Protein AF-A0A5B7ZP16-F1 (afdb_monomer)

pLDDT: mean 72.86, std 16.66, range [36.19, 93.0]

Secondary structure (DSSP, 8-state):
---HHHHHHHHHHHHHHHHHHHHHHHHHHHHHHHHHHHHHHHS-TTSEEEE-TTT-EEPPPBTTEEEEEEEEEEEE-SSSTT-EEEEEEEEEEEEETTT--EEEEEPPPSSSS---PPPHHHHHHTTT--

Sequence (130 aa):
MIDMRIIFAAMIISSCVSLSACSSADARAKKLLAANSIIQRQVASDIAVKIDWNQARVTSSYGGFFYVCGEATLNRPDAGQLTLNNANQRFIVTVNSSTKAGSALFDGSNEYGPKYVFDATWRDKCASAR

Organism: NCBI:txid2202149

Radius of gyration: 20.63 Å; Cα contacts (8 Å, |Δi|>4): 184; chains: 1; bounding box: 73×36×35 Å

Nearest PDB structures (foldseek):
  6p7l-assembly1_D  TM=5.697E-01  e=5.495E-01  Streptomyces sp. CM020
  4l8o-assembly1_A  TM=4.176E-01  e=1.343E+00  [Clostridium] hylemonae DSM 15053
  6of9-assembly1_E  TM=5.528E-01  e=3.923E+00  Chlamydomonas reinhardtii
  7q05-assembly1_A  TM=5.158E-01  e=6.318E+00  Comamonas sp.

Solvent-accessible surface area (backbone atoms only — not comparable to full-atom values): 7553 Å² total; per-residue (Å²): 133,85,60,71,70,59,58,56,53,52,54,55,53,54,54,56,58,57,56,60,56,56,59,54,55,53,56,51,51,55,52,52,52,49,44,50,57,40,42,68,72,69,50,58,93,73,48,48,76,49,64,56,70,87,74,38,41,74,43,78,67,56,98,57,27,31,38,41,33,39,52,31,35,34,31,24,94,61,93,57,101,79,48,28,80,64,37,53,23,43,36,41,27,44,32,35,68,84,79,63,49,65,50,64,47,69,31,38,36,88,83,70,75,86,65,49,69,71,53,71,74,60,44,61,71,44,63,87,69,121

Structure (mmCIF, N/CA/C/O backbone):
data_AF-A0A5B7ZP16-F1
#
_entry.id   AF-A0A5B7ZP16-F1
#
loop_
_atom_site.group_PDB
_atom_site.id
_atom_site.type_symbol
_atom_site.label_atom_id
_atom_site.label_alt_id
_atom_site.label_comp_id
_atom_site.label_asym_id
_atom_site.label_entity_id
_atom_site.label_seq_id
_atom_site.pdbx_PDB_ins_code
_atom_site.Cartn_x
_atom_site.Cartn_y
_atom_site.Cartn_z
_atom_site.occupancy
_atom_site.B_iso_or_equiv
_atom_site.auth_seq_id
_atom_site.auth_comp_id
_atom_site.auth_asym_id
_atom_site.auth_atom_id
_atom_site.pdbx_PDB_model_num
ATOM 1 N N . MET A 1 1 ? 51.066 -25.465 3.025 1.00 47.19 1 MET A N 1
ATOM 2 C CA . MET A 1 1 ? 51.221 -23.996 2.947 1.00 47.19 1 MET A CA 1
ATOM 3 C C . MET A 1 1 ? 50.178 -23.482 1.975 1.00 47.19 1 MET A C 1
ATOM 5 O O . MET A 1 1 ? 50.196 -23.911 0.831 1.00 47.19 1 MET A O 1
ATOM 9 N N . ILE A 1 2 ? 49.217 -22.682 2.443 1.00 49.59 2 ILE A N 1
ATOM 10 C CA . ILE A 1 2 ? 48.189 -22.091 1.574 1.00 49.59 2 ILE A CA 1
ATOM 11 C C . ILE A 1 2 ? 48.834 -20.904 0.860 1.00 49.59 2 ILE A C 1
ATOM 13 O O . ILE A 1 2 ? 49.425 -20.041 1.506 1.00 49.59 2 ILE A O 1
ATOM 17 N N . ASP A 1 3 ? 48.770 -20.912 -0.468 1.00 44.34 3 ASP A N 1
ATOM 18 C CA . ASP A 1 3 ? 49.375 -19.898 -1.323 1.00 44.34 3 ASP A CA 1
ATOM 19 C C . ASP A 1 3 ? 48.718 -18.529 -1.074 1.00 44.34 3 ASP A C 1
ATOM 21 O O . ASP A 1 3 ? 47.496 -18.374 -1.145 1.00 44.34 3 ASP A O 1
ATOM 25 N N . MET A 1 4 ? 49.539 -17.526 -0.760 1.00 47.84 4 MET A N 1
ATOM 26 C CA . MET A 1 4 ? 49.120 -16.177 -0.368 1.00 47.84 4 MET A CA 1
ATOM 27 C C . MET A 1 4 ? 48.284 -15.477 -1.458 1.00 47.84 4 MET A C 1
ATOM 29 O O . MET A 1 4 ? 47.483 -14.596 -1.147 1.00 47.84 4 MET A O 1
ATOM 33 N N . ARG A 1 5 ? 48.375 -15.916 -2.724 1.00 46.97 5 ARG A N 1
ATOM 34 C CA . ARG A 1 5 ? 47.532 -15.429 -3.833 1.00 46.97 5 ARG A CA 1
ATOM 35 C C . ARG A 1 5 ? 46.068 -15.873 -3.725 1.00 46.97 5 ARG A C 1
ATOM 37 O O . ARG A 1 5 ? 45.178 -15.135 -4.142 1.00 46.97 5 ARG A O 1
ATOM 44 N N . ILE A 1 6 ? 45.804 -17.033 -3.120 1.00 54.31 6 ILE A N 1
ATOM 45 C CA . ILE A 1 6 ? 44.446 -17.571 -2.922 1.00 54.31 6 ILE A CA 1
ATOM 46 C C . ILE A 1 6 ? 43.700 -16.765 -1.847 1.00 54.31 6 ILE A C 1
ATOM 48 O O . ILE A 1 6 ? 42.504 -16.506 -1.975 1.00 54.31 6 ILE A O 1
ATOM 52 N N . ILE A 1 7 ? 44.418 -16.293 -0.824 1.00 53.41 7 ILE A N 1
ATOM 53 C CA . ILE A 1 7 ? 43.852 -15.484 0.266 1.00 53.41 7 ILE A CA 1
ATOM 54 C C . ILE A 1 7 ? 43.414 -14.100 -0.247 1.00 53.41 7 ILE A C 1
ATOM 56 O O . ILE A 1 7 ? 42.319 -13.642 0.080 1.00 53.41 7 ILE A O 1
ATOM 60 N N . PHE A 1 8 ? 44.212 -13.463 -1.113 1.00 50.03 8 PHE A N 1
ATOM 61 C CA . PHE A 1 8 ? 43.843 -12.181 -1.729 1.00 50.03 8 PHE A CA 1
ATOM 62 C C . PHE A 1 8 ? 42.619 -12.295 -2.646 1.00 50.03 8 PHE A C 1
ATOM 64 O O . PHE A 1 8 ? 41.728 -11.447 -2.584 1.00 50.03 8 PHE A O 1
ATOM 71 N N . ALA A 1 9 ? 42.525 -13.360 -3.449 1.00 48.16 9 ALA A N 1
ATOM 72 C CA . ALA A 1 9 ? 41.358 -13.591 -4.300 1.00 48.16 9 ALA A CA 1
ATOM 73 C C . ALA A 1 9 ? 40.068 -13.779 -3.476 1.00 48.16 9 ALA A C 1
ATOM 75 O O . ALA A 1 9 ? 39.032 -13.202 -3.810 1.00 48.16 9 ALA A O 1
ATOM 76 N N . ALA A 1 10 ? 40.132 -14.510 -2.358 1.00 51.03 10 ALA A N 1
ATOM 77 C CA . ALA A 1 10 ? 38.981 -14.729 -1.481 1.00 51.03 10 ALA A CA 1
ATOM 78 C C . ALA A 1 10 ? 38.488 -13.439 -0.787 1.00 51.03 10 ALA A C 1
ATOM 80 O O . ALA A 1 10 ? 37.279 -13.230 -0.666 1.00 51.03 10 ALA A O 1
ATOM 81 N N . MET A 1 11 ? 39.393 -12.539 -0.381 1.00 48.88 11 MET A N 1
ATOM 82 C CA . MET A 1 11 ? 39.017 -11.250 0.225 1.00 48.88 11 MET A CA 1
ATOM 83 C C . MET A 1 11 ? 38.371 -10.280 -0.774 1.00 48.88 11 MET A C 1
ATOM 85 O O . MET A 1 11 ? 37.432 -9.559 -0.420 1.00 48.88 11 MET A O 1
ATOM 89 N N . ILE A 1 12 ? 38.824 -10.285 -2.030 1.00 52.97 12 ILE A N 1
ATOM 90 C CA . ILE A 1 12 ? 38.235 -9.452 -3.088 1.00 52.97 12 ILE A CA 1
ATOM 91 C C . ILE A 1 12 ? 36.816 -9.940 -3.416 1.00 52.97 12 ILE A C 1
ATOM 93 O O . ILE A 1 12 ? 35.886 -9.136 -3.476 1.00 52.97 12 ILE A O 1
ATOM 97 N N . ILE A 1 13 ? 36.616 -11.257 -3.531 1.00 51.91 13 ILE A N 1
ATOM 98 C CA . ILE A 1 13 ? 35.298 -11.844 -3.819 1.00 51.91 13 ILE A CA 1
ATOM 99 C C . ILE A 1 13 ? 34.310 -11.584 -2.667 1.00 51.91 13 ILE A C 1
ATOM 101 O O . ILE A 1 13 ? 33.170 -11.192 -2.917 1.00 51.91 13 ILE A O 1
ATOM 105 N N . SER A 1 14 ? 34.746 -11.707 -1.407 1.00 46.06 14 SER A N 1
ATOM 106 C CA . SER A 1 14 ? 33.909 -11.428 -0.225 1.00 46.06 14 SER A CA 1
ATOM 107 C C . SER A 1 14 ? 33.421 -9.967 -0.161 1.00 46.06 14 SER A C 1
ATOM 109 O O . SER A 1 14 ? 32.276 -9.681 0.213 1.00 46.06 14 SER A O 1
ATOM 111 N N . SER A 1 15 ? 34.255 -9.028 -0.616 1.00 45.81 15 SER A N 1
ATOM 112 C CA . SER A 1 15 ? 33.910 -7.602 -0.643 1.00 45.81 15 SER A CA 1
ATOM 113 C C . SER A 1 15 ? 32.845 -7.280 -1.703 1.00 45.81 15 SER A C 1
ATOM 115 O O . SER A 1 15 ? 31.940 -6.486 -1.448 1.00 45.81 15 SER A O 1
ATOM 117 N N . CYS A 1 16 ? 32.865 -7.943 -2.863 1.00 44.66 16 CYS A N 1
ATOM 118 C CA . CYS A 1 16 ? 31.856 -7.737 -3.911 1.00 44.66 16 CYS A CA 1
ATOM 119 C C . CYS A 1 16 ? 30.465 -8.279 -3.535 1.00 44.66 16 CYS A C 1
ATOM 121 O O . CYS A 1 16 ? 29.447 -7.672 -3.886 1.00 44.66 16 CYS A O 1
ATOM 123 N N . VAL A 1 17 ? 30.401 -9.390 -2.793 1.00 49.72 17 VAL A N 1
ATOM 124 C CA . VAL A 1 17 ? 29.121 -9.983 -2.360 1.00 49.72 17 VAL A CA 1
ATOM 125 C C . VAL A 1 17 ? 28.439 -9.100 -1.307 1.00 49.72 17 VAL A C 1
ATOM 127 O O . VAL A 1 17 ? 27.223 -8.910 -1.345 1.00 49.72 17 VAL A O 1
ATOM 130 N N . SER A 1 18 ? 29.226 -8.465 -0.435 1.00 45.81 18 SER A N 1
ATOM 131 C CA . SER A 1 18 ? 28.722 -7.595 0.636 1.00 45.81 18 SER A CA 1
ATOM 132 C C . SER A 1 18 ? 28.164 -6.257 0.121 1.00 45.81 18 SER A C 1
ATOM 134 O O . SER A 1 18 ? 27.133 -5.789 0.608 1.00 45.81 18 SER A O 1
ATOM 136 N N . LEU A 1 19 ? 28.778 -5.652 -0.906 1.00 44.75 19 LEU A N 1
ATOM 137 C CA . LEU A 1 19 ? 28.264 -4.405 -1.500 1.00 44.75 19 LEU A CA 1
ATOM 138 C C . LEU A 1 19 ? 26.978 -4.616 -2.320 1.00 44.75 19 LEU A C 1
ATOM 140 O O . LEU A 1 19 ? 26.117 -3.735 -2.361 1.00 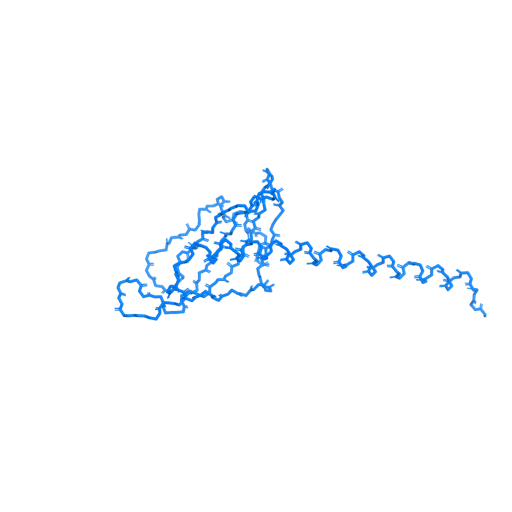44.75 19 LEU A O 1
ATOM 144 N N . SER A 1 20 ? 26.819 -5.784 -2.945 1.00 46.62 20 SER A N 1
ATOM 145 C CA . SER A 1 20 ? 25.672 -6.078 -3.817 1.00 46.62 20 SER A CA 1
ATOM 146 C C . SE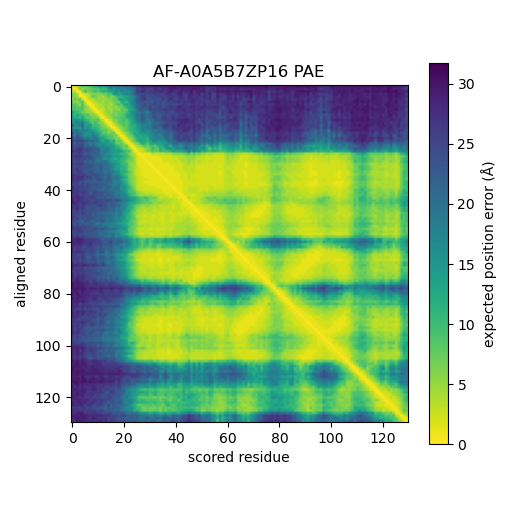R A 1 20 ? 24.365 -6.286 -3.040 1.00 46.62 20 SER A C 1
ATOM 148 O O . SER A 1 20 ? 23.291 -5.939 -3.528 1.00 46.62 20 SER A O 1
ATOM 150 N N . ALA A 1 21 ? 24.438 -6.797 -1.807 1.00 47.28 21 ALA A N 1
ATOM 151 C CA . ALA A 1 21 ? 23.265 -6.979 -0.951 1.00 47.28 21 ALA A CA 1
ATOM 152 C C . ALA A 1 21 ? 22.739 -5.649 -0.375 1.00 47.28 21 ALA A C 1
ATOM 154 O O . ALA A 1 21 ? 21.526 -5.459 -0.258 1.00 47.28 21 ALA A O 1
ATOM 155 N N . CYS A 1 22 ? 23.631 -4.698 -0.079 1.00 42.94 22 CYS A N 1
ATOM 156 C CA . CYS A 1 22 ? 23.278 -3.437 0.581 1.00 42.94 22 CYS A CA 1
ATOM 157 C C . CYS A 1 22 ? 22.493 -2.474 -0.336 1.00 42.94 22 CYS A C 1
ATOM 159 O O . CYS A 1 22 ? 21.574 -1.787 0.108 1.00 42.94 22 CYS A O 1
ATOM 161 N N . SER A 1 23 ? 22.781 -2.474 -1.643 1.00 50.59 23 SER A N 1
ATOM 162 C CA . SER A 1 23 ? 22.102 -1.599 -2.614 1.00 50.59 23 SER A CA 1
ATOM 163 C C . SER A 1 23 ? 20.626 -1.966 -2.842 1.00 50.59 23 SER A C 1
ATOM 165 O O . SER A 1 23 ? 19.785 -1.095 -3.079 1.00 50.59 23 SER A O 1
ATOM 167 N N . SER A 1 24 ? 20.285 -3.253 -2.735 1.00 53.66 24 SER A N 1
ATOM 168 C CA . SER A 1 24 ? 18.930 -3.759 -2.987 1.00 53.66 24 SER A CA 1
ATOM 169 C C . SER A 1 24 ? 17.956 -3.491 -1.829 1.00 53.66 24 SER A C 1
ATOM 171 O O . SER A 1 24 ? 16.796 -3.131 -2.063 1.00 53.66 24 SER A O 1
ATOM 173 N N . ALA A 1 25 ? 18.433 -3.586 -0.582 1.00 58.62 25 ALA A N 1
ATOM 174 C CA . ALA A 1 25 ? 17.649 -3.282 0.614 1.00 58.62 25 ALA A CA 1
ATOM 175 C C . ALA A 1 25 ? 17.241 -1.799 0.659 1.00 58.62 25 ALA A C 1
ATOM 177 O O . ALA A 1 25 ? 16.087 -1.473 0.953 1.00 58.62 25 ALA A O 1
ATOM 178 N N . ASP A 1 26 ? 18.156 -0.913 0.263 1.00 71.12 26 ASP A N 1
ATOM 179 C CA . ASP A 1 26 ? 17.936 0.533 0.228 1.00 71.12 26 ASP A CA 1
ATOM 180 C C . ASP A 1 26 ? 16.894 0.931 -0.844 1.00 71.12 26 ASP A C 1
ATOM 182 O O . ASP A 1 26 ? 16.021 1.777 -0.627 1.00 71.12 26 ASP A O 1
ATOM 186 N N . ALA A 1 27 ? 16.889 0.243 -1.992 1.00 79.94 27 ALA A N 1
ATOM 187 C CA . ALA A 1 27 ? 15.891 0.457 -3.041 1.00 79.94 27 ALA A CA 1
ATOM 188 C C . ALA A 1 27 ? 14.475 0.018 -2.621 1.00 79.94 27 ALA A C 1
ATOM 190 O O . ALA A 1 27 ? 13.497 0.701 -2.948 1.00 79.94 27 ALA A O 1
ATOM 191 N N . ARG A 1 28 ? 14.342 -1.100 -1.890 1.00 85.44 28 ARG A N 1
ATOM 192 C CA . ARG A 1 28 ? 13.045 -1.553 -1.353 1.00 85.44 28 ARG A CA 1
ATOM 193 C C . ARG A 1 28 ? 12.529 -0.586 -0.291 1.00 85.44 28 ARG A C 1
ATOM 195 O O . ARG A 1 28 ? 11.380 -0.156 -0.385 1.00 85.44 28 ARG A O 1
ATOM 202 N N . ALA A 1 29 ? 13.371 -0.203 0.668 1.00 86.25 29 ALA A N 1
ATOM 203 C CA . ALA A 1 29 ? 12.996 0.706 1.750 1.00 86.25 29 ALA A CA 1
ATOM 204 C C . ALA A 1 29 ? 12.463 2.049 1.220 1.00 86.25 29 ALA A C 1
ATOM 206 O O . ALA A 1 29 ? 11.394 2.497 1.633 1.00 86.25 29 ALA A O 1
ATOM 207 N N . LYS A 1 30 ? 13.131 2.643 0.219 1.00 86.88 30 LYS A N 1
ATOM 208 C CA . LYS A 1 30 ? 12.684 3.894 -0.427 1.00 86.88 30 LYS A CA 1
ATOM 209 C C . LYS A 1 30 ? 11.306 3.774 -1.079 1.00 86.88 30 LYS A C 1
ATOM 211 O O . LYS A 1 30 ? 10.507 4.709 -1.017 1.00 86.88 30 LYS A O 1
ATOM 216 N N . LYS A 1 31 ? 11.008 2.631 -1.704 1.00 89.81 31 LYS A N 1
ATOM 217 C CA . LYS A 1 31 ? 9.703 2.378 -2.336 1.00 89.81 31 LYS A CA 1
ATOM 218 C C . LYS A 1 31 ? 8.589 2.216 -1.302 1.00 89.81 31 LYS A C 1
ATOM 220 O O . LYS A 1 31 ? 7.513 2.780 -1.491 1.00 89.81 31 LYS A O 1
ATOM 225 N N . LEU A 1 32 ? 8.859 1.516 -0.199 1.00 91.12 32 LEU A N 1
ATOM 226 C CA . LEU A 1 32 ? 7.910 1.390 0.911 1.00 91.12 32 LEU A CA 1
ATOM 227 C C . LEU A 1 32 ? 7.647 2.738 1.588 1.00 91.12 32 LEU A C 1
ATOM 229 O O . LEU A 1 32 ? 6.496 3.071 1.853 1.00 91.12 32 LEU A O 1
ATOM 233 N N . LEU A 1 33 ? 8.685 3.554 1.791 1.00 90.88 33 LEU A N 1
ATOM 234 C CA . LEU A 1 33 ? 8.537 4.892 2.363 1.00 90.88 33 LEU A CA 1
ATOM 235 C C . LEU A 1 33 ? 7.651 5.791 1.489 1.00 90.88 33 LEU A C 1
ATOM 237 O O . LEU A 1 33 ? 6.764 6.478 1.999 1.00 90.88 33 LEU A O 1
ATOM 241 N N . ALA A 1 34 ? 7.850 5.756 0.168 1.00 91.44 34 ALA A N 1
ATOM 242 C CA . ALA A 1 34 ? 7.000 6.484 -0.769 1.00 91.44 34 ALA A CA 1
ATOM 243 C C . ALA A 1 34 ? 5.533 6.030 -0.668 1.00 91.44 34 ALA A C 1
ATOM 245 O O . ALA A 1 34 ? 4.641 6.876 -0.579 1.00 91.44 34 ALA A O 1
ATOM 246 N N . ALA A 1 35 ? 5.290 4.717 -0.605 1.00 91.44 35 ALA A N 1
ATOM 247 C CA . ALA A 1 35 ? 3.947 4.167 -0.447 1.00 91.44 35 ALA A CA 1
ATOM 248 C C . ALA A 1 35 ? 3.294 4.580 0.88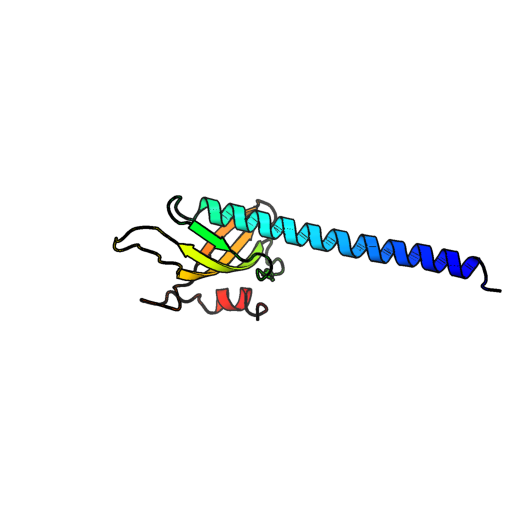0 1.00 91.44 35 ALA A C 1
ATOM 250 O O . ALA A 1 35 ? 2.147 5.025 0.878 1.00 91.44 35 ALA A O 1
ATOM 251 N N . ASN A 1 36 ? 4.037 4.532 1.991 1.00 92.38 36 ASN A N 1
ATOM 252 C CA . ASN A 1 36 ? 3.555 5.005 3.286 1.00 92.38 36 ASN A CA 1
ATOM 253 C C . ASN A 1 36 ? 3.137 6.480 3.219 1.00 92.38 36 ASN A C 1
ATOM 255 O O . ASN A 1 36 ? 2.051 6.835 3.662 1.00 92.38 36 ASN A O 1
ATOM 259 N N . SER A 1 37 ? 3.949 7.338 2.591 1.00 90.62 37 SER A N 1
ATOM 260 C CA . SER A 1 37 ? 3.613 8.762 2.455 1.00 90.62 37 SER A CA 1
ATOM 261 C C . SER A 1 37 ? 2.314 9.005 1.675 1.00 90.62 37 SER A C 1
ATOM 263 O O . SER A 1 37 ? 1.597 9.957 1.964 1.00 90.62 37 SER A O 1
ATOM 265 N N . ILE A 1 38 ? 1.998 8.156 0.692 1.00 93.00 38 ILE A N 1
ATOM 266 C CA . ILE A 1 38 ? 0.753 8.248 -0.082 1.00 93.00 38 ILE A CA 1
ATOM 267 C C . ILE A 1 38 ? -0.434 7.831 0.781 1.00 93.00 38 ILE A C 1
ATOM 269 O O . ILE A 1 38 ? -1.422 8.558 0.821 1.00 93.00 38 ILE A O 1
ATOM 273 N N . ILE A 1 39 ? -0.316 6.715 1.505 1.00 91.00 39 ILE A N 1
ATOM 274 C CA . ILE A 1 39 ? -1.361 6.237 2.417 1.00 91.00 39 ILE A CA 1
ATOM 275 C C . ILE A 1 39 ? -1.683 7.300 3.468 1.00 91.00 39 ILE A C 1
ATOM 277 O O . ILE A 1 39 ? -2.840 7.676 3.612 1.00 91.00 39 ILE A O 1
ATOM 281 N N . GLN A 1 40 ? -0.668 7.851 4.137 1.00 89.50 40 GLN A N 1
ATOM 282 C CA . GLN A 1 40 ? -0.859 8.864 5.181 1.00 89.50 40 GLN A CA 1
ATOM 283 C C . GLN A 1 40 ? -1.506 10.159 4.660 1.00 89.50 40 GLN A C 1
ATOM 285 O O . GLN A 1 40 ? -2.161 10.860 5.420 1.00 89.50 40 GLN A O 1
ATOM 290 N N . ARG A 1 41 ? -1.343 10.490 3.370 1.00 86.69 41 ARG A N 1
ATOM 291 C CA . ARG A 1 41 ? -2.005 11.652 2.750 1.00 86.69 41 ARG A CA 1
ATOM 292 C C . ARG A 1 41 ? -3.451 11.388 2.330 1.00 86.69 41 ARG A C 1
ATOM 294 O O . ARG A 1 41 ? -4.181 12.347 2.109 1.00 86.69 41 ARG A O 1
ATOM 301 N N . GLN A 1 42 ? -3.833 10.128 2.126 1.00 87.56 42 GLN A N 1
ATOM 302 C CA . GLN A 1 42 ? -5.150 9.760 1.594 1.00 87.56 42 GLN A CA 1
ATOM 303 C C . GLN A 1 42 ? -6.096 9.209 2.651 1.00 87.56 42 GLN A C 1
ATOM 305 O O . GLN A 1 42 ? -7.308 9.359 2.522 1.00 87.56 42 GLN A O 1
ATOM 310 N N . VAL A 1 43 ? -5.557 8.571 3.685 1.00 84.69 43 VAL A N 1
ATOM 311 C CA . VAL A 1 43 ? -6.357 8.114 4.811 1.00 84.69 43 VAL A CA 1
ATOM 312 C C . VAL A 1 43 ? -6.733 9.316 5.674 1.00 84.69 43 VAL A C 1
ATOM 314 O O . VAL A 1 43 ? -5.916 10.201 5.923 1.00 84.69 43 VAL A O 1
ATOM 317 N N . ALA A 1 44 ? -7.995 9.361 6.098 1.00 80.56 44 ALA A N 1
ATOM 318 C CA . ALA A 1 44 ? -8.485 10.411 6.975 1.00 80.56 44 ALA A CA 1
ATOM 319 C C . ALA A 1 44 ? -7.718 10.399 8.310 1.00 80.56 44 ALA A C 1
ATOM 321 O O . ALA A 1 44 ? -7.390 9.337 8.836 1.00 80.56 44 ALA A O 1
ATOM 322 N N . SER A 1 45 ? -7.433 11.582 8.860 1.00 81.12 45 SER A N 1
ATOM 323 C CA . SER A 1 45 ? -6.567 11.748 10.040 1.00 81.12 45 SER A CA 1
ATOM 324 C C . SER A 1 45 ? -7.085 11.065 11.309 1.00 81.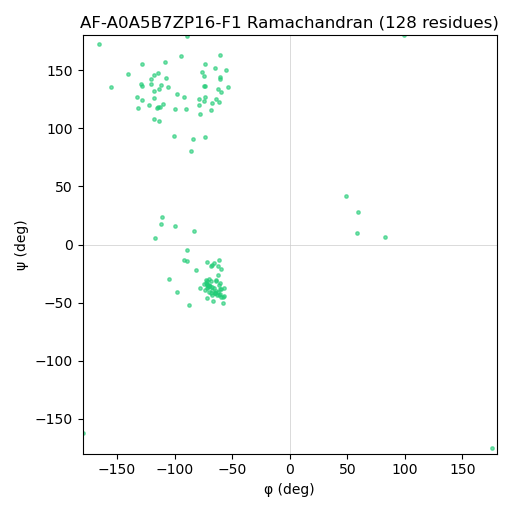12 45 SER A C 1
ATOM 326 O O . SER A 1 45 ? -6.334 10.880 12.260 1.00 81.12 45 SER A O 1
ATOM 328 N N . ASP A 1 46 ? -8.372 10.733 11.341 1.00 79.25 46 ASP A N 1
ATOM 329 C CA . ASP A 1 46 ? -9.067 10.056 12.434 1.00 79.25 46 ASP A CA 1
ATOM 330 C C . ASP A 1 46 ? -9.033 8.517 12.321 1.00 79.25 46 ASP A C 1
ATOM 332 O O . ASP A 1 46 ? -9.498 7.817 13.220 1.00 79.25 46 ASP A O 1
ATOM 336 N N . ILE A 1 47 ? -8.478 7.973 11.232 1.00 83.69 47 ILE A N 1
ATOM 337 C CA . ILE A 1 47 ? -8.271 6.536 11.040 1.00 83.69 47 ILE A CA 1
ATOM 338 C C . ILE A 1 47 ? -6.814 6.200 11.368 1.00 83.69 47 ILE A C 1
ATOM 340 O O . ILE A 1 47 ? -5.883 6.604 10.672 1.00 83.69 47 ILE A O 1
ATOM 344 N N . ALA A 1 48 ? -6.608 5.381 12.394 1.00 86.69 48 ALA A N 1
ATOM 345 C CA . ALA A 1 48 ? -5.322 4.763 12.664 1.00 86.69 48 ALA A CA 1
ATOM 346 C C . ALA A 1 48 ? -5.052 3.642 11.649 1.00 86.69 48 ALA A C 1
ATOM 348 O O . ALA A 1 48 ? -5.862 2.730 11.476 1.00 86.69 48 ALA A O 1
ATOM 349 N N . VAL A 1 49 ? -3.889 3.702 11.000 1.00 88.62 49 VAL A N 1
ATOM 350 C CA . VAL A 1 49 ? -3.450 2.729 9.992 1.00 88.62 49 VAL A CA 1
ATOM 351 C C . VAL A 1 49 ? -2.234 1.982 10.515 1.00 88.62 49 VAL A C 1
ATOM 353 O O . VAL A 1 49 ? -1.179 2.582 10.728 1.00 88.62 49 VAL A O 1
ATOM 356 N N . LYS A 1 50 ? -2.349 0.665 10.680 1.00 90.88 50 LYS A N 1
ATOM 357 C CA . LYS A 1 50 ? -1.223 -0.205 1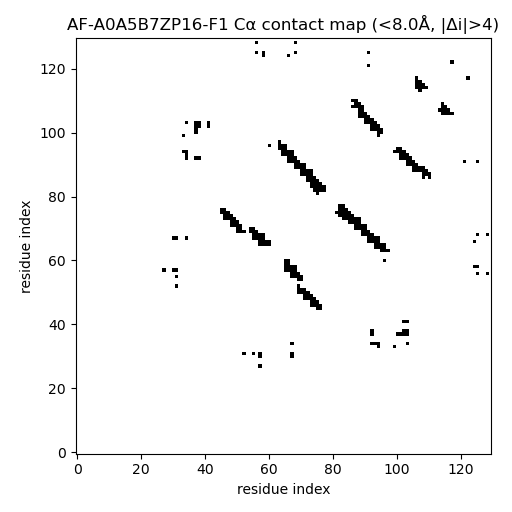1.034 1.00 90.88 50 LYS A CA 1
ATOM 358 C C . LYS A 1 50 ? -0.906 -1.133 9.868 1.00 90.88 50 LYS A C 1
ATOM 360 O O . LYS A 1 50 ? -1.745 -1.938 9.491 1.00 90.88 50 LYS A O 1
ATOM 365 N N . ILE A 1 51 ? 0.302 -1.033 9.318 1.00 89.38 51 ILE A N 1
ATOM 366 C CA . ILE A 1 51 ? 0.767 -1.854 8.189 1.00 89.38 51 ILE A CA 1
ATOM 367 C C . ILE A 1 51 ? 1.968 -2.683 8.630 1.00 89.38 51 ILE A C 1
ATOM 369 O O . ILE A 1 51 ? 2.919 -2.137 9.195 1.00 89.38 51 ILE A O 1
ATOM 373 N N . ASP A 1 52 ? 1.955 -3.981 8.325 1.00 87.75 52 ASP A N 1
ATOM 374 C CA . ASP A 1 52 ? 3.152 -4.816 8.430 1.00 87.75 52 ASP A CA 1
ATOM 375 C C . ASP A 1 52 ? 4.004 -4.686 7.156 1.00 87.75 52 ASP A C 1
ATOM 377 O O . ASP A 1 52 ? 3.853 -5.407 6.166 1.00 87.75 52 ASP A O 1
ATOM 381 N N . TRP A 1 53 ? 4.935 -3.733 7.182 1.00 86.69 53 TRP A N 1
ATOM 382 C CA . TRP A 1 53 ? 5.848 -3.468 6.068 1.00 86.69 53 TRP A CA 1
ATOM 383 C C . TRP A 1 53 ? 6.833 -4.614 5.782 1.00 86.69 53 TRP A C 1
ATOM 385 O O . TRP A 1 53 ? 7.432 -4.653 4.699 1.00 86.69 53 TRP A O 1
ATOM 395 N N . ASN A 1 54 ? 7.003 -5.562 6.709 1.00 84.69 54 ASN A N 1
ATOM 396 C CA . ASN A 1 54 ? 7.830 -6.744 6.467 1.00 84.69 54 ASN A CA 1
ATOM 397 C C . ASN A 1 54 ? 7.131 -7.715 5.514 1.00 84.69 54 ASN A C 1
ATOM 399 O O . ASN A 1 54 ? 7.798 -8.332 4.686 1.00 84.69 54 ASN A O 1
ATOM 403 N N . GLN A 1 55 ? 5.800 -7.778 5.569 1.00 83.38 55 GLN A N 1
ATOM 404 C CA . GLN A 1 55 ? 4.988 -8.587 4.658 1.00 83.38 55 GLN A CA 1
ATOM 405 C C . GLN A 1 55 ? 4.579 -7.837 3.384 1.00 83.38 55 GLN A C 1
ATOM 407 O O . GLN A 1 55 ? 4.181 -8.457 2.396 1.00 83.38 55 GLN A O 1
ATOM 412 N N . ALA A 1 56 ? 4.735 -6.510 3.361 1.00 87.44 56 ALA A N 1
ATOM 413 C CA . ALA A 1 56 ? 4.465 -5.708 2.176 1.00 87.44 56 ALA A CA 1
ATOM 414 C C . ALA A 1 56 ? 5.391 -6.080 1.005 1.00 87.44 56 ALA A C 1
ATOM 416 O O . ALA A 1 56 ? 6.621 -6.177 1.129 1.00 87.44 56 ALA A O 1
ATOM 417 N N . ARG A 1 57 ? 4.800 -6.231 -0.178 1.00 86.06 57 ARG A N 1
ATOM 418 C CA . ARG A 1 57 ? 5.508 -6.575 -1.411 1.00 86.06 57 ARG A CA 1
ATOM 419 C C . ARG A 1 57 ? 5.592 -5.384 -2.331 1.00 86.06 57 ARG A C 1
ATOM 421 O O . ARG A 1 57 ? 4.659 -4.602 -2.446 1.00 86.06 57 ARG A O 1
ATOM 428 N N . VAL A 1 58 ? 6.725 -5.277 -3.009 1.00 87.94 58 VAL A N 1
ATOM 429 C CA . VAL A 1 58 ? 6.987 -4.234 -3.993 1.00 87.94 58 VAL A CA 1
ATOM 430 C C . VAL A 1 58 ? 7.138 -4.914 -5.339 1.00 87.94 58 VAL A C 1
ATOM 432 O O . VAL A 1 58 ? 8.054 -5.718 -5.511 1.00 87.94 58 VAL A O 1
ATOM 435 N N . THR A 1 59 ? 6.255 -4.613 -6.282 1.00 82.81 59 THR A N 1
ATOM 436 C CA . THR A 1 59 ? 6.312 -5.214 -7.616 1.00 82.81 59 THR A CA 1
ATOM 437 C C . THR A 1 59 ? 7.076 -4.333 -8.600 1.00 82.81 59 THR A C 1
ATOM 439 O O . THR A 1 59 ? 7.395 -3.164 -8.339 1.00 82.81 59 THR A O 1
ATOM 442 N N . SER A 1 60 ? 7.490 -4.950 -9.705 1.00 69.62 60 SER A N 1
ATOM 443 C CA . SER A 1 60 ? 8.333 -4.343 -10.731 1.00 69.62 60 SER A CA 1
ATOM 444 C C . SER A 1 60 ? 7.634 -3.183 -11.440 1.00 69.62 60 SER A C 1
ATOM 446 O O . SER A 1 60 ? 6.409 -3.110 -11.526 1.00 69.62 60 SER A O 1
ATOM 448 N N . SER A 1 61 ? 8.454 -2.246 -11.925 1.00 67.00 61 SER A N 1
ATOM 449 C CA . SER A 1 61 ? 7.968 -1.009 -12.526 1.00 67.00 61 SER A CA 1
ATOM 450 C C . SER A 1 61 ? 7.393 -1.283 -13.921 1.00 67.00 61 SER A C 1
ATOM 452 O O . SER A 1 61 ? 8.105 -1.816 -14.770 1.00 67.00 61 SER A O 1
ATOM 454 N N . TYR A 1 62 ? 6.132 -0.929 -14.171 1.00 66.12 62 TYR A N 1
ATOM 455 C CA . TYR A 1 62 ? 5.501 -0.990 -15.493 1.00 66.12 62 TYR A CA 1
ATOM 456 C C . TYR A 1 62 ? 5.094 0.419 -15.917 1.00 66.12 62 TYR A C 1
ATOM 458 O O . TYR A 1 62 ? 4.417 1.118 -15.165 1.00 66.12 62 TYR A O 1
ATOM 466 N N . GLY A 1 63 ? 5.535 0.862 -17.097 1.00 75.94 63 GLY A N 1
ATOM 467 C CA . GLY A 1 63 ? 5.219 2.207 -17.594 1.00 75.94 63 GLY A CA 1
ATOM 468 C C . GLY A 1 63 ? 5.703 3.341 -16.679 1.00 75.94 63 GLY A C 1
ATOM 469 O O . GLY A 1 63 ? 5.074 4.390 -16.622 1.00 75.94 63 GLY A O 1
ATOM 470 N N . GLY A 1 64 ? 6.780 3.123 -15.915 1.00 85.25 64 GLY A N 1
ATOM 471 C CA . GLY A 1 64 ? 7.293 4.098 -14.950 1.00 85.25 64 GLY A CA 1
ATOM 472 C C . GLY A 1 64 ? 6.585 4.091 -13.592 1.00 85.25 64 GLY A C 1
ATOM 473 O O . GLY A 1 64 ? 6.915 4.921 -12.749 1.00 85.25 64 GLY A O 1
ATOM 474 N N . PHE A 1 65 ? 5.674 3.157 -13.321 1.00 87.31 65 PHE A N 1
ATOM 475 C CA . PHE A 1 65 ? 5.004 3.011 -12.025 1.00 87.31 65 PHE A CA 1
ATOM 476 C C . PHE A 1 65 ? 5.427 1.732 -11.322 1.00 87.31 65 PHE A C 1
ATOM 478 O O . PHE A 1 65 ? 5.444 0.685 -11.955 1.00 87.31 65 PHE A O 1
ATOM 485 N N . PHE A 1 66 ? 5.683 1.789 -10.017 1.00 89.31 66 PHE A N 1
ATOM 486 C CA . PHE A 1 66 ? 5.791 0.593 -9.180 1.00 89.31 66 PHE A CA 1
ATOM 487 C C . PHE A 1 66 ? 4.576 0.477 -8.264 1.00 89.31 66 PHE A C 1
ATOM 489 O O . PHE A 1 66 ? 3.933 1.479 -7.946 1.00 89.31 66 PHE A O 1
ATOM 496 N N . TYR A 1 67 ? 4.293 -0.744 -7.818 1.00 89.19 67 TYR A N 1
ATOM 497 C CA . TYR A 1 67 ? 3.169 -1.019 -6.931 1.00 89.19 67 TYR A CA 1
ATOM 498 C C . TYR A 1 67 ? 3.667 -1.581 -5.605 1.00 89.19 67 TYR A C 1
ATOM 500 O O . TYR A 1 67 ? 4.668 -2.303 -5.562 1.00 89.19 67 TYR A O 1
ATOM 508 N N . VAL A 1 68 ? 2.974 -1.237 -4.524 1.00 91.00 68 VAL A N 1
ATOM 509 C CA . VAL A 1 68 ? 3.203 -1.800 -3.194 1.00 91.00 68 VAL A CA 1
ATOM 510 C C . VAL A 1 68 ? 1.910 -2.424 -2.699 1.00 91.00 68 VAL A C 1
ATOM 512 O O . VAL A 1 68 ? 0.909 -1.726 -2.580 1.00 91.00 68 VAL A O 1
ATOM 515 N N . CYS A 1 69 ? 1.935 -3.721 -2.418 1.00 88.50 69 CYS A N 1
ATOM 516 C CA . CYS A 1 69 ? 0.781 -4.475 -1.939 1.00 88.50 69 CYS A CA 1
ATOM 517 C C . CYS A 1 69 ? 1.031 -4.967 -0.514 1.00 88.50 69 CYS A C 1
ATOM 519 O O . CYS A 1 69 ? 2.164 -5.307 -0.169 1.00 88.50 69 CYS A O 1
ATOM 521 N N . GLY A 1 70 ? -0.014 -5.066 0.295 1.00 87.81 70 GLY A N 1
ATOM 522 C CA . GLY A 1 70 ? 0.085 -5.633 1.635 1.00 87.81 70 GLY A CA 1
ATOM 523 C C . GLY A 1 70 ? -1.256 -5.642 2.349 1.00 87.81 70 GLY A C 1
ATOM 524 O O . GLY A 1 70 ? -2.305 -5.492 1.721 1.00 87.81 70 GLY A O 1
ATOM 525 N N . GLU A 1 71 ? -1.200 -5.792 3.665 1.00 87.38 71 GLU A N 1
ATOM 526 C CA . GLU A 1 71 ? -2.362 -5.718 4.544 1.00 87.38 71 GLU A CA 1
ATOM 527 C C . GLU A 1 71 ? -2.184 -4.596 5.564 1.00 87.38 71 GLU A C 1
ATOM 529 O O . GLU A 1 71 ? -1.079 -4.320 6.045 1.00 87.38 71 GLU A O 1
ATOM 534 N N . ALA A 1 72 ? -3.289 -3.921 5.852 1.00 87.25 72 ALA A N 1
ATOM 535 C CA . ALA A 1 72 ? -3.388 -2.864 6.832 1.00 87.25 72 ALA A CA 1
ATOM 536 C C . ALA A 1 72 ? -4.551 -3.161 7.776 1.00 87.25 72 ALA A C 1
ATOM 538 O O . ALA A 1 72 ? -5.647 -3.506 7.339 1.00 87.25 72 ALA A O 1
ATOM 539 N N . THR A 1 73 ? -4.330 -2.962 9.066 1.00 87.94 73 THR A N 1
ATOM 540 C CA . THR A 1 73 ? -5.405 -2.880 10.047 1.00 87.94 73 THR A CA 1
ATOM 541 C C . THR A 1 73 ? -5.815 -1.418 10.159 1.00 87.94 73 THR A C 1
ATOM 543 O O . THR A 1 73 ? -5.003 -0.569 10.544 1.00 87.94 73 THR A O 1
ATOM 546 N N . LEU A 1 74 ? -7.063 -1.122 9.800 1.00 85.94 74 LEU A N 1
ATOM 547 C CA . LEU A 1 74 ? -7.655 0.202 9.941 1.00 85.94 74 LEU A CA 1
ATOM 548 C C . LEU A 1 74 ? -8.499 0.261 11.210 1.00 85.94 74 LEU A C 1
ATOM 550 O O . LEU A 1 74 ? -9.365 -0.586 11.434 1.00 85.94 74 LEU A O 1
ATOM 554 N N . ASN A 1 75 ? -8.271 1.284 12.025 1.00 85.81 75 ASN A N 1
ATOM 555 C CA . ASN A 1 75 ? -9.025 1.502 13.247 1.00 85.81 75 ASN A CA 1
ATOM 556 C C . ASN A 1 75 ? -9.488 2.956 13.344 1.00 85.81 75 ASN A C 1
ATOM 558 O O . ASN A 1 75 ? -8.669 3.864 13.431 1.00 85.81 75 ASN A O 1
ATOM 562 N N . ARG A 1 76 ? -10.800 3.172 13.364 1.00 82.50 76 ARG A N 1
ATOM 563 C CA . ARG A 1 76 ? -11.430 4.463 13.638 1.00 82.50 76 ARG A CA 1
ATOM 564 C C . ARG A 1 76 ? -12.185 4.330 14.959 1.00 82.50 76 ARG A C 1
ATOM 566 O O . ARG A 1 76 ? -13.213 3.645 14.977 1.00 82.50 76 ARG A O 1
ATOM 573 N N . PRO A 1 77 ? -11.683 4.924 16.052 1.00 69.12 77 PRO A N 1
ATOM 574 C CA . PRO A 1 77 ? -12.321 4.828 17.356 1.00 69.12 77 PRO A CA 1
ATOM 575 C C . PRO A 1 77 ? -13.576 5.709 17.382 1.00 69.12 77 PRO A C 1
ATOM 577 O O . PRO A 1 77 ? -13.471 6.889 17.660 1.00 69.12 77 PRO A O 1
ATOM 580 N N . ASP A 1 78 ? -14.743 5.150 17.059 1.00 67.00 78 ASP A N 1
ATOM 581 C CA . ASP A 1 78 ? -16.060 5.781 17.256 1.00 67.00 78 ASP A CA 1
ATOM 582 C C . ASP A 1 78 ? -17.189 4.744 17.108 1.00 67.00 78 ASP A C 1
ATOM 584 O O . ASP A 1 78 ? -16.925 3.610 16.719 1.00 67.00 78 ASP A O 1
ATOM 588 N N . ALA A 1 79 ? -18.447 5.103 17.402 1.00 57.81 79 ALA A N 1
ATOM 589 C CA . ALA A 1 79 ? -19.639 4.234 17.302 1.00 57.81 79 ALA A CA 1
ATOM 590 C C . ALA A 1 79 ? -20.620 4.632 16.167 1.00 57.81 79 ALA A C 1
ATOM 592 O O . ALA A 1 79 ? -21.819 4.361 16.243 1.00 57.81 79 ALA A O 1
ATOM 593 N N . GLY A 1 80 ? -20.133 5.330 15.136 1.00 64.38 80 GLY A N 1
ATOM 594 C CA . GLY A 1 80 ? -20.934 5.802 14.000 1.00 64.38 80 GLY A CA 1
ATOM 595 C C . GLY A 1 80 ? -21.027 4.809 12.831 1.00 64.38 80 GLY A C 1
ATOM 596 O O . GLY A 1 80 ? -20.416 3.747 12.819 1.00 64.38 80 GLY A O 1
ATOM 597 N N . GLN A 1 81 ? -21.747 5.183 11.769 1.00 62.81 81 GLN A N 1
ATOM 598 C CA . GLN A 1 81 ? -21.884 4.354 10.554 1.00 62.81 81 GLN A CA 1
ATOM 599 C C . GLN A 1 81 ? -20.559 4.075 9.817 1.00 62.81 81 GLN A C 1
ATOM 601 O O . GLN A 1 81 ? -20.515 3.211 8.946 1.00 62.81 81 GLN A O 1
ATOM 606 N N . LEU A 1 82 ? -19.490 4.803 10.151 1.00 66.81 82 LEU A N 1
ATOM 607 C CA . LEU A 1 82 ? -18.161 4.659 9.553 1.00 66.81 82 LEU A CA 1
ATOM 608 C C . LEU A 1 82 ? -17.122 4.092 10.532 1.00 66.81 82 LEU A C 1
ATOM 610 O O . LEU A 1 82 ? -15.924 4.256 10.296 1.00 66.81 82 LEU A O 1
ATOM 614 N N . THR A 1 83 ? -17.558 3.471 11.632 1.00 73.50 83 THR A N 1
ATOM 615 C CA . THR A 1 83 ? -16.671 2.807 12.593 1.00 73.50 83 THR A CA 1
ATOM 616 C C . THR A 1 83 ? -15.866 1.698 11.925 1.00 73.50 83 THR A C 1
ATOM 618 O O . THR A 1 83 ? -16.416 0.821 11.262 1.00 73.50 83 THR A O 1
ATOM 621 N N . LEU A 1 84 ? -14.554 1.707 12.160 1.00 75.19 84 LEU A N 1
ATOM 622 C CA . LEU A 1 84 ? -13.641 0.635 11.778 1.00 75.19 84 LEU A CA 1
ATOM 623 C C . LEU A 1 84 ? -13.040 0.086 13.069 1.00 75.19 84 LEU A C 1
ATOM 625 O O . LEU A 1 84 ? -12.240 0.767 13.699 1.00 75.19 84 LEU A O 1
ATOM 629 N N . ASN A 1 85 ? -13.434 -1.116 13.482 1.00 79.88 85 ASN A N 1
ATOM 630 C CA . ASN A 1 85 ? -12.872 -1.766 14.665 1.00 79.88 85 ASN A CA 1
ATOM 631 C C . ASN A 1 85 ? -11.841 -2.803 14.222 1.00 79.88 85 ASN A C 1
ATOM 633 O O . ASN A 1 85 ? -12.207 -3.931 13.908 1.00 79.88 85 ASN A O 1
ATOM 637 N N . ASN A 1 86 ? -10.571 -2.395 14.162 1.00 80.31 86 ASN A N 1
ATOM 638 C CA . ASN A 1 86 ? -9.458 -3.241 13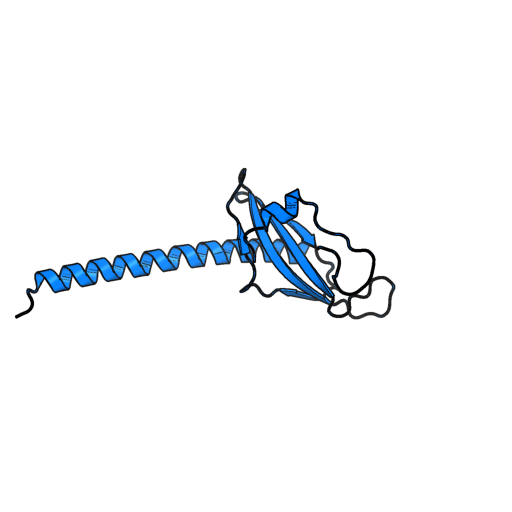.716 1.00 80.31 86 ASN A CA 1
ATOM 639 C C . ASN A 1 86 ? -9.735 -3.981 12.394 1.00 80.31 86 ASN A C 1
ATOM 641 O O . ASN A 1 86 ? -9.401 -5.154 12.241 1.00 80.31 86 ASN A O 1
ATOM 645 N N . ALA A 1 87 ? -10.343 -3.287 11.432 1.00 80.25 87 ALA A N 1
ATOM 646 C CA . ALA A 1 87 ? -10.716 -3.875 10.158 1.00 80.25 87 ALA A CA 1
ATOM 647 C C . ALA A 1 87 ? -9.460 -4.203 9.345 1.00 80.25 87 ALA A C 1
ATOM 649 O O . ALA A 1 87 ? -8.720 -3.304 8.937 1.00 80.25 87 ALA A O 1
ATOM 650 N N . ASN A 1 88 ? -9.236 -5.489 9.088 1.00 83.31 88 ASN A N 1
ATOM 651 C CA . ASN A 1 88 ? -8.141 -5.940 8.240 1.00 83.31 88 ASN A CA 1
ATOM 652 C C . ASN A 1 88 ? -8.512 -5.764 6.765 1.00 83.31 88 ASN A C 1
ATOM 654 O O . ASN A 1 88 ? -9.495 -6.330 6.281 1.00 83.31 88 ASN A O 1
ATOM 658 N N . GLN A 1 89 ? -7.722 -4.963 6.056 1.00 81.75 89 GLN A N 1
ATOM 659 C CA . GLN A 1 89 ? -7.924 -4.636 4.652 1.00 81.75 89 GLN A CA 1
ATOM 660 C C . GLN A 1 89 ? -6.643 -4.858 3.863 1.00 81.75 89 GLN A C 1
ATOM 662 O O . GLN A 1 89 ? -5.547 -4.476 4.277 1.00 81.75 89 GLN A O 1
ATOM 667 N N . ARG A 1 90 ? -6.783 -5.442 2.676 1.00 84.38 90 ARG A N 1
ATOM 668 C CA . ARG A 1 90 ? -5.685 -5.479 1.709 1.00 84.38 90 ARG A CA 1
ATOM 669 C C . ARG A 1 90 ? -5.539 -4.097 1.096 1.00 84.38 90 ARG A C 1
ATOM 671 O O . ARG A 1 90 ? -6.539 -3.428 0.863 1.00 84.38 90 ARG A O 1
ATOM 678 N N . PHE A 1 91 ? -4.321 -3.684 0.784 1.00 87.44 91 PHE A N 1
ATOM 679 C CA . PHE A 1 91 ? -4.082 -2.424 0.092 1.00 87.44 91 PHE A CA 1
ATOM 680 C C . PHE A 1 91 ? -3.193 -2.608 -1.131 1.00 87.44 91 PHE A C 1
ATOM 682 O O . PHE A 1 91 ? -2.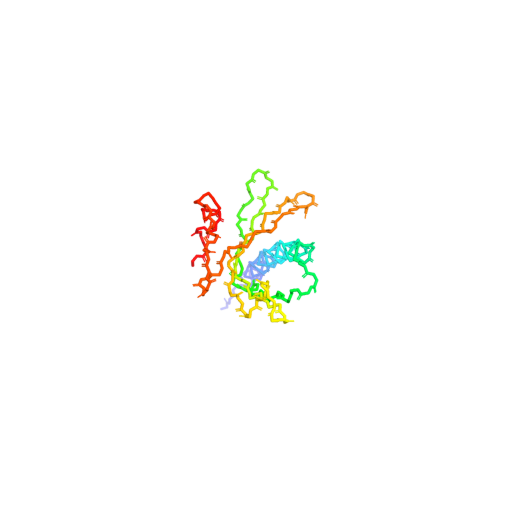370 -3.526 -1.200 1.00 87.44 91 PHE A O 1
ATOM 689 N N . ILE A 1 92 ? -3.339 -1.683 -2.075 1.00 88.44 92 ILE A N 1
ATOM 690 C CA . ILE A 1 92 ? -2.442 -1.503 -3.214 1.00 88.44 92 ILE A CA 1
ATOM 691 C C . ILE A 1 92 ? -2.116 -0.024 -3.316 1.00 88.44 92 ILE A C 1
ATOM 693 O O . ILE A 1 92 ? -3.013 0.811 -3.396 1.00 88.44 92 ILE A O 1
ATOM 697 N N . VAL A 1 93 ? -0.829 0.304 -3.354 1.00 90.75 93 VAL A N 1
ATOM 698 C CA . VAL A 1 93 ? -0.356 1.655 -3.640 1.00 90.75 93 VAL A CA 1
ATOM 699 C C . VAL A 1 93 ? 0.309 1.673 -5.000 1.00 90.75 93 VAL A C 1
ATOM 701 O O . VAL A 1 93 ? 1.300 0.978 -5.212 1.00 90.75 93 VAL A O 1
ATOM 704 N N . THR A 1 94 ? -0.208 2.494 -5.905 1.00 91.25 94 THR A N 1
ATOM 705 C CA . THR A 1 94 ? 0.437 2.791 -7.186 1.00 91.25 94 THR A CA 1
ATOM 706 C C . THR A 1 94 ? 1.307 4.020 -7.017 1.00 91.25 94 THR A C 1
ATOM 708 O O . THR A 1 94 ? 0.820 5.054 -6.567 1.00 91.25 94 THR A O 1
ATOM 711 N N . VAL A 1 95 ? 2.581 3.935 -7.394 1.00 91.56 95 VAL A N 1
ATOM 712 C CA . VAL A 1 95 ? 3.533 5.036 -7.244 1.00 91.56 95 VAL A CA 1
ATOM 713 C C . VAL A 1 95 ? 4.236 5.310 -8.563 1.00 91.56 95 VAL A C 1
ATOM 715 O O . VAL A 1 95 ? 4.896 4.437 -9.126 1.00 91.56 95 VAL A O 1
ATOM 718 N N . ASN A 1 96 ? 4.153 6.549 -9.038 1.00 91.44 96 ASN A N 1
ATOM 719 C CA . ASN A 1 96 ? 4.962 7.020 -10.151 1.00 91.44 96 ASN A CA 1
ATOM 720 C C . ASN A 1 96 ? 6.437 7.073 -9.718 1.00 91.44 96 ASN A C 1
ATOM 722 O O . ASN A 1 96 ? 6.805 7.757 -8.760 1.00 91.44 96 ASN A O 1
ATOM 726 N N . SER A 1 97 ? 7.300 6.350 -10.427 1.00 85.69 97 SER A N 1
ATOM 727 C CA . SER A 1 97 ? 8.717 6.208 -10.081 1.00 85.69 97 SER A CA 1
ATOM 728 C C . SER A 1 97 ? 9.472 7.535 -10.151 1.00 85.69 97 SER A C 1
ATOM 730 O O . SER A 1 97 ? 10.413 7.713 -9.374 1.00 85.69 97 SER A O 1
ATOM 732 N N . SER A 1 98 ? 9.053 8.452 -11.027 1.00 85.12 98 SER A N 1
ATOM 733 C CA . SER A 1 98 ? 9.705 9.741 -11.269 1.00 85.12 98 SER A CA 1
ATOM 734 C C . SER A 1 98 ? 9.208 10.820 -10.311 1.00 85.12 98 SER A C 1
ATOM 736 O O . SER A 1 98 ? 10.011 11.456 -9.637 1.00 85.12 98 SER A O 1
ATOM 738 N N . THR A 1 99 ? 7.889 11.003 -10.203 1.00 87.38 99 THR A N 1
ATOM 739 C CA . THR A 1 99 ? 7.300 12.104 -9.416 1.00 87.38 99 THR A CA 1
ATOM 740 C C . THR A 1 99 ? 6.995 11.732 -7.969 1.00 87.38 99 THR A C 1
ATOM 742 O O . THR A 1 99 ? 6.693 12.609 -7.166 1.00 87.38 99 THR A O 1
ATOM 745 N N . LYS A 1 100 ? 7.026 10.436 -7.627 1.00 84.44 100 LYS A N 1
ATOM 746 C CA . LYS A 1 100 ? 6.572 9.886 -6.334 1.00 84.44 100 LYS A CA 1
ATOM 747 C C . LYS A 1 100 ? 5.102 10.191 -5.999 1.00 84.44 100 LYS A C 1
ATOM 749 O O . LYS A 1 100 ? 4.660 9.909 -4.886 1.00 84.44 100 LYS A O 1
ATOM 754 N N . ALA A 1 101 ? 4.338 10.724 -6.954 1.00 87.25 101 ALA A N 1
ATOM 755 C CA . ALA A 1 101 ? 2.893 10.860 -6.856 1.00 87.25 101 ALA A CA 1
ATOM 756 C C . ALA A 1 101 ? 2.223 9.492 -7.028 1.00 87.25 101 ALA A C 1
ATOM 758 O O . ALA A 1 101 ? 2.786 8.586 -7.648 1.00 87.25 101 ALA A O 1
ATOM 759 N N . GLY A 1 102 ? 1.020 9.335 -6.489 1.00 89.06 102 GLY A N 1
ATOM 760 C CA . GLY A 1 102 ? 0.347 8.049 -6.523 1.00 89.06 102 GLY A CA 1
ATOM 761 C C . GLY A 1 102 ? -0.969 8.022 -5.770 1.00 89.06 102 GLY A C 1
ATOM 762 O O . GLY A 1 102 ? -1.425 9.043 -5.253 1.00 89.06 102 GLY A O 1
ATOM 763 N N . SER A 1 103 ? -1.550 6.830 -5.708 1.00 89.75 103 SER A N 1
ATOM 764 C CA . SER A 1 103 ? -2.798 6.559 -5.006 1.00 89.75 103 SER A CA 1
ATOM 765 C C . SER A 1 103 ? -2.753 5.225 -4.278 1.00 89.75 103 SER A C 1
ATOM 767 O O . SER A 1 103 ? -2.103 4.282 -4.730 1.00 89.75 103 SER A O 1
ATOM 769 N N . ALA A 1 104 ? -3.433 5.175 -3.138 1.00 89.38 104 ALA A N 1
ATOM 770 C CA . ALA A 1 104 ? -3.684 3.981 -2.360 1.00 89.38 104 ALA A CA 1
ATOM 771 C C . ALA A 1 104 ? -5.149 3.569 -2.530 1.00 89.38 104 ALA A C 1
ATOM 773 O O . ALA A 1 104 ? -6.058 4.396 -2.480 1.00 89.38 104 ALA A O 1
ATOM 774 N N . LEU A 1 105 ? -5.364 2.277 -2.729 1.00 86.75 105 LEU A N 1
ATOM 775 C CA . LEU A 1 105 ? -6.674 1.646 -2.734 1.00 86.75 105 LEU A CA 1
ATOM 776 C C . LEU A 1 105 ? -6.690 0.587 -1.639 1.00 86.75 105 LEU A C 1
ATOM 778 O O . LEU A 1 105 ? -5.721 -0.159 -1.494 1.00 86.75 105 LEU A O 1
ATOM 782 N N . PHE A 1 106 ? -7.792 0.518 -0.900 1.00 83.62 106 PHE A N 1
ATOM 783 C CA . PHE A 1 106 ? -8.035 -0.491 0.124 1.00 83.62 106 PHE A CA 1
ATOM 784 C C . PHE A 1 106 ? -9.191 -1.388 -0.325 1.00 83.62 106 PHE A C 1
ATOM 786 O O . PHE A 1 106 ? -10.202 -0.895 -0.824 1.00 83.62 106 PHE A O 1
ATOM 793 N N . ASP A 1 107 ? -9.016 -2.698 -0.187 1.00 80.19 107 ASP A N 1
ATOM 794 C CA . ASP A 1 107 ? -10.058 -3.698 -0.400 1.00 80.19 107 ASP A CA 1
ATOM 795 C C . ASP A 1 107 ? -11.001 -3.696 0.807 1.00 80.19 107 ASP A C 1
ATOM 797 O O . ASP A 1 107 ? -10.580 -3.443 1.941 1.00 80.19 107 ASP A O 1
ATOM 801 N N . GLY A 1 108 ? -12.276 -3.993 0.571 1.00 65.06 108 GLY A N 1
ATOM 802 C CA . GLY A 1 108 ? -13.247 -4.172 1.642 1.00 65.06 108 GLY A CA 1
ATOM 803 C C . GLY A 1 108 ? -12.797 -5.231 2.654 1.00 65.06 108 GLY A C 1
ATOM 804 O O . GLY A 1 108 ? -12.098 -6.188 2.324 1.00 65.06 108 GLY A O 1
ATOM 805 N N . SER A 1 109 ? -13.216 -5.058 3.909 1.00 62.75 109 SER A N 1
ATOM 806 C CA . SER A 1 109 ? -12.895 -6.005 4.979 1.00 62.75 109 SER A CA 1
ATOM 807 C C . SER A 1 109 ? -13.448 -7.401 4.674 1.00 62.75 109 SER A C 1
ATOM 809 O O . SER A 1 109 ? -14.555 -7.563 4.151 1.00 62.75 109 SER A O 1
ATOM 811 N N . ASN A 1 110 ? -12.689 -8.423 5.064 1.00 56.16 110 ASN A N 1
ATOM 812 C CA . ASN A 1 110 ? -13.126 -9.817 5.007 1.00 56.16 110 ASN A CA 1
ATOM 813 C C . ASN A 1 110 ? -14.187 -10.134 6.074 1.00 56.16 110 ASN A C 1
ATOM 815 O O . ASN A 1 110 ? -14.819 -11.189 5.993 1.00 56.16 110 ASN A O 1
ATOM 819 N N . GLU A 1 111 ? -14.337 -9.257 7.071 1.00 51.12 111 GLU A N 1
ATOM 820 C CA . GLU A 1 111 ? -14.958 -9.574 8.354 1.00 51.12 111 GLU A CA 1
ATOM 821 C C . GLU A 1 111 ? -16.435 -9.153 8.414 1.00 51.12 111 GLU A C 1
ATOM 823 O O . GLU A 1 111 ? -17.239 -9.955 8.874 1.00 51.12 111 GLU A O 1
ATOM 828 N N . TYR A 1 112 ? -16.840 -7.982 7.889 1.00 50.56 112 TYR A N 1
ATOM 829 C CA . TYR A 1 112 ? -18.247 -7.532 7.918 1.00 50.56 112 TYR A CA 1
ATOM 830 C C . TYR A 1 112 ? -18.593 -6.539 6.787 1.00 50.56 112 TYR A C 1
ATOM 832 O O . TYR A 1 112 ? -17.860 -5.580 6.556 1.00 50.56 112 TYR A O 1
ATOM 840 N N . GLY A 1 113 ? -19.745 -6.727 6.124 1.00 51.44 113 GLY A N 1
ATOM 841 C CA . GLY A 1 113 ? -20.316 -5.783 5.144 1.00 51.44 113 GLY A CA 1
ATOM 842 C C . GLY A 1 113 ? -20.078 -6.117 3.658 1.00 51.44 113 GLY A C 1
ATOM 843 O O . GLY A 1 113 ? -19.489 -7.151 3.332 1.00 51.44 113 GLY A O 1
ATOM 844 N N . PRO A 1 114 ? -20.585 -5.278 2.728 1.00 42.41 114 PRO A N 1
ATOM 845 C CA . PRO A 1 114 ? -20.370 -5.458 1.294 1.00 42.41 114 PRO A CA 1
ATOM 846 C C . PRO A 1 114 ? -18.874 -5.384 0.966 1.00 42.41 114 PRO A C 1
ATOM 848 O O . PRO A 1 114 ? -18.194 -4.404 1.269 1.00 42.41 114 PRO A O 1
ATOM 851 N N . LYS A 1 115 ? -18.363 -6.452 0.349 1.00 57.91 115 LYS A N 1
ATOM 852 C CA . LYS A 1 115 ? -16.954 -6.585 -0.024 1.00 57.91 115 LYS A CA 1
ATOM 853 C C . LYS A 1 115 ? -16.672 -5.769 -1.280 1.00 57.91 115 LYS A C 1
ATOM 855 O O . LYS A 1 115 ? -17.129 -6.124 -2.365 1.00 57.91 115 LYS A O 1
ATOM 860 N N . TYR A 1 116 ? -15.880 -4.714 -1.143 1.00 57.19 116 TYR A N 1
ATOM 861 C CA . TYR A 1 116 ? -15.312 -3.995 -2.281 1.00 57.19 116 TYR A CA 1
ATOM 862 C C . TYR A 1 116 ? -14.017 -4.677 -2.709 1.00 57.19 116 TYR A C 1
ATOM 864 O O . TYR A 1 116 ? -12.934 -4.252 -2.328 1.00 57.19 116 TYR A O 1
ATOM 872 N N . VAL A 1 117 ? -14.155 -5.769 -3.463 1.00 67.38 117 VAL A N 1
ATOM 873 C CA . VAL A 1 117 ? -13.022 -6.588 -3.907 1.00 67.38 117 VAL A CA 1
ATOM 874 C C . VAL A 1 117 ? -12.251 -5.862 -5.001 1.00 67.38 117 VAL A C 1
ATOM 876 O O . VAL A 1 117 ? -12.856 -5.345 -5.942 1.00 67.38 117 VAL A O 1
ATOM 879 N N . PHE A 1 118 ? -10.919 -5.885 -4.932 1.00 70.69 118 PHE A N 1
ATOM 880 C CA . PHE A 1 118 ? -10.102 -5.460 -6.067 1.00 70.69 118 PHE A CA 1
ATOM 881 C C . PHE A 1 118 ? -10.499 -6.214 -7.342 1.00 70.69 118 PHE A C 1
ATOM 883 O O . PHE A 1 118 ? -10.661 -7.444 -7.335 1.00 70.69 118 PHE A O 1
ATOM 890 N N . ASP A 1 119 ? -10.616 -5.485 -8.453 1.00 69.38 119 ASP A N 1
ATOM 891 C CA . ASP A 1 119 ? -10.822 -6.118 -9.750 1.00 69.38 119 ASP A CA 1
ATOM 892 C C . ASP A 1 119 ? -9.650 -7.060 -10.099 1.00 69.38 119 ASP A C 1
ATOM 894 O O . ASP A 1 119 ? -8.573 -7.030 -9.490 1.00 69.38 119 ASP A O 1
ATOM 898 N N . ALA A 1 120 ? -9.871 -7.945 -11.073 1.00 66.81 120 ALA A N 1
ATOM 899 C CA . ALA A 1 120 ? -8.870 -8.931 -11.474 1.00 66.81 120 ALA A CA 1
ATOM 900 C C . ALA A 1 120 ? -7.540 -8.289 -11.910 1.00 66.81 120 ALA A C 1
ATOM 902 O O . ALA A 1 120 ? -6.480 -8.783 -11.540 1.00 66.81 120 ALA A O 1
ATOM 903 N N . THR A 1 121 ? -7.600 -7.149 -12.599 1.00 70.00 121 THR A N 1
ATOM 904 C CA . THR A 1 121 ? -6.440 -6.391 -13.082 1.00 70.00 121 THR A CA 1
ATOM 905 C C . THR A 1 121 ? -5.545 -5.943 -11.931 1.00 70.00 121 THR A C 1
ATOM 907 O O . THR A 1 121 ? -4.321 -6.049 -12.018 1.00 70.00 121 THR A O 1
ATOM 910 N N . TRP A 1 122 ? -6.142 -5.463 -10.838 1.00 68.31 122 TRP A N 1
ATOM 911 C CA . TRP A 1 122 ? -5.419 -5.031 -9.640 1.00 68.31 122 TRP A CA 1
ATOM 912 C C . TRP A 1 122 ? -4.868 -6.204 -8.840 1.00 68.31 122 TRP A C 1
ATOM 914 O O . TRP A 1 122 ? -3.726 -6.153 -8.379 1.00 68.31 122 TRP A O 1
ATOM 924 N N . ARG A 1 123 ? -5.633 -7.295 -8.728 1.00 67.44 123 ARG A N 1
ATOM 925 C CA . ARG A 1 123 ? -5.139 -8.526 -8.098 1.00 67.44 123 ARG A CA 1
ATOM 926 C C . ARG A 1 123 ? -3.924 -9.085 -8.826 1.00 67.44 123 ARG A C 1
ATOM 928 O O . ARG A 1 123 ? -2.991 -9.506 -8.154 1.00 67.44 123 ARG A O 1
ATOM 935 N N . ASP A 1 124 ? -3.888 -9.026 -10.155 1.00 70.88 124 ASP A N 1
ATOM 936 C CA . ASP A 1 124 ? -2.750 -9.501 -10.948 1.00 70.88 124 ASP A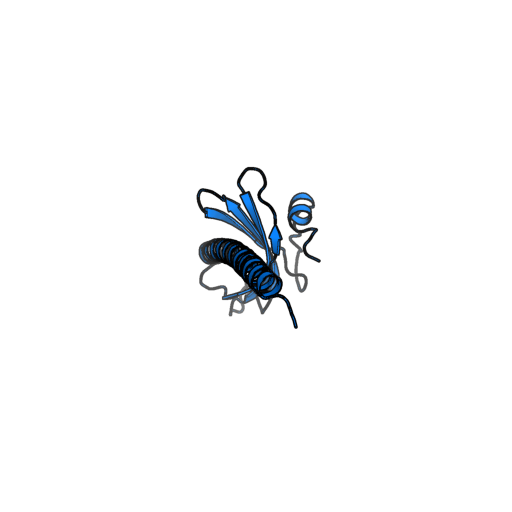 CA 1
ATOM 937 C C . ASP A 1 124 ? -1.472 -8.699 -10.669 1.00 70.88 124 ASP A C 1
ATOM 939 O O . ASP A 1 124 ? -0.376 -9.261 -10.647 1.00 70.88 124 ASP A O 1
ATOM 943 N N . LYS A 1 125 ? -1.591 -7.401 -10.343 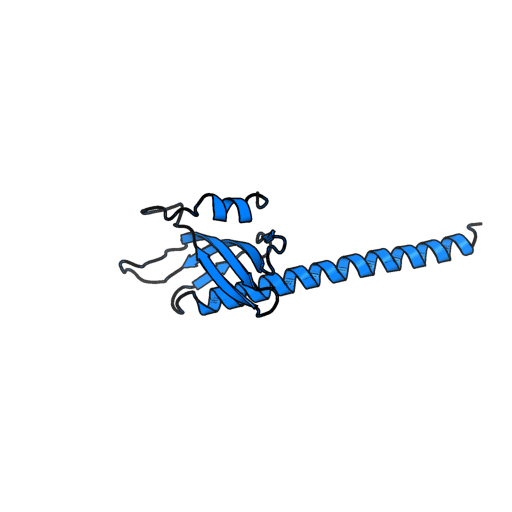1.00 72.06 125 LYS A N 1
ATOM 944 C CA . LYS A 1 125 ? -0.444 -6.586 -9.897 1.00 72.06 125 LYS A CA 1
ATOM 945 C C . LYS A 1 125 ? 0.108 -7.012 -8.537 1.00 72.06 125 LYS A C 1
ATOM 947 O O . LYS A 1 125 ? 1.248 -6.671 -8.233 1.00 72.06 125 LYS A O 1
ATOM 952 N N . CYS A 1 126 ? -0.662 -7.775 -7.764 1.00 70.31 126 CYS A N 1
ATOM 953 C CA . CYS A 1 126 ? -0.291 -8.317 -6.458 1.00 70.31 126 CYS A CA 1
ATOM 954 C C . CYS A 1 126 ? -0.256 -9.858 -6.424 1.00 70.31 126 CYS A C 1
ATOM 956 O O . CYS A 1 126 ? -0.052 -10.435 -5.359 1.00 70.31 126 CYS A O 1
ATOM 958 N N . ALA A 1 127 ? -0.439 -10.551 -7.555 1.00 57.69 127 ALA A N 1
ATOM 959 C CA . ALA A 1 127 ? -0.617 -12.007 -7.599 1.00 57.69 127 ALA A CA 1
ATOM 960 C C . ALA A 1 127 ? 0.644 -12.796 -7.208 1.00 57.69 127 ALA A C 1
ATOM 962 O O . ALA A 1 127 ? 0.555 -13.948 -6.791 1.00 57.69 127 ALA A O 1
ATOM 963 N N . SER A 1 128 ? 1.815 -12.163 -7.253 1.00 47.84 128 SER A N 1
ATOM 964 C CA . SER A 1 128 ? 3.064 -12.719 -6.733 1.00 47.84 128 SER A CA 1
ATOM 965 C C . SER A 1 128 ? 3.244 -12.507 -5.225 1.00 47.84 128 SER A C 1
ATOM 967 O O . SER A 1 128 ? 4.350 -12.717 -4.732 1.00 47.84 128 SER A O 1
ATOM 969 N N . ALA A 1 129 ? 2.202 -12.080 -4.490 1.00 42.66 129 ALA A N 1
ATOM 970 C CA . ALA A 1 129 ? 2.267 -11.742 -3.067 1.00 42.66 129 ALA A CA 1
ATOM 971 C C . ALA A 1 129 ? 1.783 -12.795 -2.055 1.00 42.66 129 ALA A C 1
ATOM 973 O O . ALA A 1 129 ? 1.609 -12.461 -0.886 1.00 42.66 129 ALA A O 1
ATOM 974 N N . ARG A 1 130 ? 1.635 -14.055 -2.478 1.00 36.19 130 ARG A N 1
ATOM 975 C CA . ARG A 1 130 ? 1.391 -15.193 -1.576 1.00 36.19 130 ARG A CA 1
ATOM 976 C C . ARG A 1 130 ? 2.662 -15.688 -0.910 1.00 36.19 130 ARG A C 1
ATOM 978 O O . ARG A 1 130 ? 3.718 -15.709 -1.587 1.00 36.19 130 ARG A O 1
#

Mean predicted aligned error: 12.23 Å

Foldseek 3Di:
DPDPVVVVVVVVVVVVVVVVVVVVVVVLVVLVVLQVVQCCVPDDPQKDKDWDSVLWDWFDDDPQKIKIKGKIQIARPDDDPPGRHRFIWIKMWIARNPPSDTHMDTWGGPPDDDTRHDDPVRCVSCVVSD